Protein AF-A0A535H186-F1 (afdb_monomer)

Secondary structure (DSSP, 8-state):
-EEEEEESS----EEEEE-SEEEEEEESEEEEEETTEEEEE-TT-EEEE-S-EEEEEEEEE--SSS-EEEEEEEPPHHHHTT-

Mean predicted aligned error: 3.92 Å

Structure (mmCIF, N/CA/C/O backbone):
data_AF-A0A535H186-F1
#
_entry.id   AF-A0A535H186-F1
#
loop_
_atom_site.group_PDB
_atom_site.id
_atom_site.type_symbol
_atom_site.label_atom_id
_atom_site.label_alt_id
_atom_site.label_comp_id
_atom_site.label_asym_id
_atom_site.label_entity_id
_atom_site.label_seq_id
_atom_site.pdbx_PDB_ins_code
_atom_site.Cartn_x
_atom_site.Cartn_y
_atom_site.Cartn_z
_atom_site.occupancy
_atom_site.B_iso_or_equiv
_atom_site.auth_seq_id
_atom_site.auth_comp_id
_atom_site.auth_asym_id
_atom_site.auth_atom_id
_atom_site.pdbx_PDB_model_num
ATOM 1 N N . GLY A 1 1 ? -0.960 -11.046 -10.971 1.00 89.94 1 GLY A N 1
ATOM 2 C CA . GLY A 1 1 ? -2.084 -11.718 -10.289 1.00 89.94 1 GLY A CA 1
ATOM 3 C C . GLY A 1 1 ? -2.939 -10.743 -9.491 1.00 89.94 1 GLY A C 1
ATOM 4 O O . GLY A 1 1 ? -2.597 -9.570 -9.373 1.00 89.94 1 GLY A O 1
ATOM 5 N N . LEU A 1 2 ? -4.065 -11.228 -8.958 1.00 95.31 2 LEU A N 1
ATOM 6 C CA . LEU A 1 2 ? -4.974 -10.480 -8.081 1.00 95.31 2 LEU A CA 1
ATOM 7 C C . LEU A 1 2 ? -4.622 -10.733 -6.610 1.00 95.31 2 LEU A C 1
ATOM 9 O O . LEU A 1 2 ? -4.497 -11.880 -6.192 1.00 95.31 2 LEU A O 1
ATOM 13 N N . HIS A 1 3 ? -4.519 -9.669 -5.819 1.00 96.31 3 HIS A N 1
ATOM 14 C CA . HIS A 1 3 ? -4.180 -9.726 -4.398 1.00 96.31 3 HIS A CA 1
ATOM 15 C C . HIS A 1 3 ? -5.224 -8.994 -3.568 1.00 96.31 3 HIS A C 1
ATOM 17 O O . HIS A 1 3 ? -5.560 -7.848 -3.864 1.00 96.31 3 HIS A O 1
ATOM 23 N N . LEU A 1 4 ? -5.677 -9.624 -2.488 1.00 97.75 4 LEU A N 1
ATOM 24 C CA . LEU A 1 4 ? -6.585 -9.028 -1.510 1.00 97.75 4 LEU A CA 1
ATOM 25 C C . LEU A 1 4 ? -5.869 -8.879 -0.168 1.00 97.75 4 LEU A C 1
ATOM 27 O O . LEU A 1 4 ? -5.096 -9.747 0.239 1.00 97.75 4 LEU A O 1
ATOM 31 N N . SER A 1 5 ? -6.126 -7.783 0.539 1.00 96.12 5 SER A N 1
ATOM 32 C CA . SER A 1 5 ? -5.531 -7.521 1.848 1.00 96.12 5 SER A CA 1
ATOM 33 C C . SER A 1 5 ? -6.580 -7.056 2.846 1.00 96.12 5 SER A C 1
ATOM 35 O O . SER A 1 5 ? -7.296 -6.089 2.600 1.00 96.12 5 SER A O 1
ATOM 37 N N . ARG A 1 6 ? -6.587 -7.695 4.022 1.00 97.50 6 ARG A N 1
ATOM 38 C CA . ARG A 1 6 ? -7.325 -7.260 5.213 1.00 97.50 6 ARG A CA 1
ATOM 39 C C . ARG A 1 6 ? -6.366 -7.018 6.376 1.00 97.50 6 ARG A C 1
ATOM 41 O O . ARG A 1 6 ? -5.496 -7.853 6.653 1.00 97.50 6 ARG A O 1
ATOM 48 N N . ARG A 1 7 ? -6.522 -5.894 7.077 1.00 96.88 7 ARG A N 1
ATOM 49 C CA . ARG A 1 7 ? -5.788 -5.575 8.315 1.00 96.88 7 ARG A CA 1
ATOM 50 C C . ARG A 1 7 ? -6.730 -4.963 9.345 1.00 96.88 7 ARG A C 1
ATOM 52 O O . ARG A 1 7 ? -7.535 -4.113 8.998 1.00 96.88 7 ARG A O 1
ATOM 59 N N . SER A 1 8 ? -6.604 -5.380 10.601 1.00 98.00 8 SER A N 1
ATOM 60 C CA . SER A 1 8 ? -7.440 -4.895 11.714 1.00 98.00 8 SER A CA 1
ATOM 61 C C . SER A 1 8 ? -6.705 -3.938 12.659 1.00 98.00 8 SER A C 1
ATOM 63 O O . SER A 1 8 ? -7.187 -3.657 13.750 1.00 98.00 8 SER A O 1
ATOM 65 N N . SER A 1 9 ? -5.528 -3.466 12.258 1.00 97.12 9 SER A N 1
ATOM 66 C CA . SER A 1 9 ? -4.743 -2.456 12.965 1.00 97.12 9 SER A CA 1
ATOM 67 C C . SER A 1 9 ? -3.842 -1.716 11.971 1.00 97.12 9 SER A C 1
ATOM 69 O O . SER A 1 9 ? -3.520 -2.282 10.911 1.00 97.12 9 SER A O 1
ATOM 71 N N . PRO A 1 10 ? -3.415 -0.476 12.277 1.00 96.25 10 PRO A N 1
ATOM 72 C CA . PRO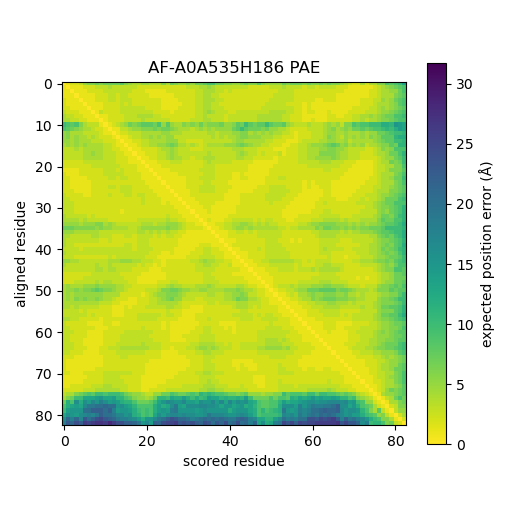 A 1 10 ? -2.409 0.211 11.482 1.00 96.25 10 PRO A CA 1
ATOM 73 C C . PRO A 1 10 ? -1.123 -0.615 11.452 1.00 96.25 10 PRO A C 1
ATOM 75 O O . PRO A 1 10 ? -0.833 -1.391 12.369 1.00 96.25 10 PRO A O 1
ATOM 78 N N . ARG A 1 11 ? -0.338 -0.460 10.388 1.00 91.44 11 ARG A N 1
ATOM 79 C CA . ARG A 1 11 ? 0.919 -1.200 10.225 1.00 91.44 11 ARG A CA 1
ATOM 80 C C . ARG A 1 11 ? 2.098 -0.245 10.289 1.00 91.44 11 ARG A C 1
ATOM 82 O O . ARG A 1 11 ? 1.999 0.876 9.802 1.00 91.44 11 ARG A 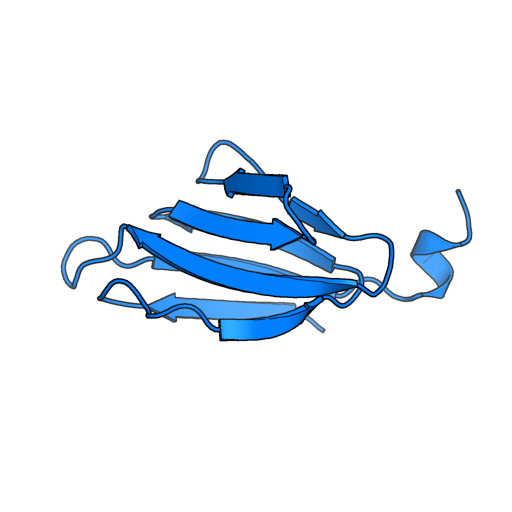O 1
ATOM 89 N N . ALA A 1 12 ? 3.214 -0.705 10.849 1.00 88.31 12 ALA A N 1
ATOM 90 C CA . ALA A 1 12 ? 4.491 -0.014 10.713 1.00 88.31 12 ALA A CA 1
ATOM 91 C C . ALA A 1 12 ? 4.905 0.100 9.226 1.00 88.31 12 ALA A C 1
ATOM 93 O O . ALA A 1 12 ? 4.453 -0.713 8.407 1.00 88.31 12 ALA A O 1
ATOM 94 N N . PRO A 1 13 ? 5.750 1.087 8.872 1.00 92.69 13 PRO A N 1
ATOM 95 C CA . PRO A 1 13 ? 6.277 1.234 7.521 1.00 92.69 13 PRO A CA 1
ATOM 96 C C . PRO A 1 13 ? 6.939 -0.049 7.007 1.00 92.69 13 PRO A C 1
ATOM 98 O O . PRO A 1 13 ? 7.671 -0.725 7.729 1.00 92.69 13 PRO A O 1
ATOM 101 N N . MET A 1 14 ? 6.682 -0.380 5.745 1.00 92.75 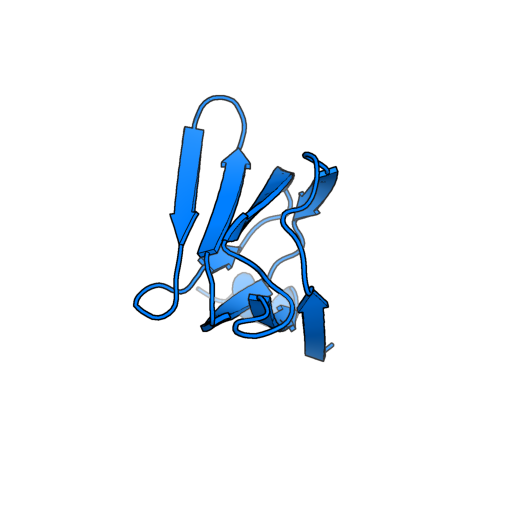14 MET A N 1
ATOM 102 C CA . MET A 1 14 ? 7.292 -1.513 5.055 1.00 92.75 14 MET A CA 1
ATOM 103 C C . MET A 1 14 ? 8.023 -1.074 3.800 1.00 92.75 14 MET A C 1
ATOM 105 O O . MET A 1 14 ? 7.426 -0.416 2.951 1.00 92.75 14 MET A O 1
ATOM 109 N N . TYR A 1 15 ? 9.250 -1.551 3.642 1.00 93.75 15 TYR A N 1
ATOM 110 C CA . TYR A 1 15 ? 10.086 -1.312 2.472 1.00 93.75 15 TYR A CA 1
ATOM 111 C C . TYR A 1 15 ? 9.867 -2.427 1.448 1.00 93.75 15 TYR A C 1
ATOM 113 O O . TYR A 1 15 ? 10.025 -3.608 1.766 1.00 93.75 15 TYR A O 1
ATOM 121 N N . ARG A 1 16 ? 9.445 -2.074 0.231 1.00 91.62 16 ARG A N 1
ATOM 122 C CA . ARG A 1 16 ? 9.268 -3.032 -0.869 1.00 91.62 16 ARG A CA 1
ATOM 123 C C . ARG A 1 16 ? 9.346 -2.334 -2.225 1.00 91.62 16 ARG A C 1
ATOM 125 O O . ARG A 1 16 ? 8.892 -1.198 -2.361 1.00 91.62 16 ARG A O 1
ATOM 132 N N . VAL A 1 17 ? 9.820 -3.053 -3.239 1.00 91.81 17 VAL A N 1
ATOM 133 C CA . VAL A 1 17 ? 9.625 -2.663 -4.641 1.00 91.81 17 VAL A CA 1
ATOM 134 C C . VAL A 1 17 ? 8.135 -2.717 -4.990 1.00 91.81 17 VAL A C 1
ATOM 136 O O . VAL A 1 17 ? 7.414 -3.660 -4.649 1.00 91.81 17 VAL A O 1
ATOM 139 N N . MET A 1 18 ? 7.647 -1.651 -5.607 1.00 89.81 18 MET A N 1
ATOM 140 C CA . MET A 1 18 ? 6.300 -1.549 -6.134 1.00 89.81 18 MET A CA 1
ATOM 141 C C . MET A 1 18 ? 6.263 -2.060 -7.564 1.00 89.81 18 MET A C 1
ATOM 143 O O . MET A 1 18 ? 6.747 -1.375 -8.445 1.00 89.81 18 MET A O 1
ATOM 147 N N . GLU A 1 19 ? 5.658 -3.224 -7.781 1.00 91.38 19 GLU A N 1
ATOM 148 C CA . GLU A 1 19 ? 5.401 -3.752 -9.127 1.00 91.38 19 GLU A CA 1
ATOM 149 C C . GLU A 1 19 ? 4.287 -2.965 -9.843 1.00 91.38 19 GLU A C 1
ATOM 151 O O . GLU A 1 19 ? 3.373 -2.459 -9.163 1.00 91.38 19 GLU A O 1
ATOM 156 N N . PRO A 1 20 ? 4.295 -2.930 -11.192 1.00 93.38 20 PRO A N 1
ATOM 157 C CA . PRO A 1 20 ? 3.210 -2.371 -11.980 1.00 93.38 20 PRO A CA 1
ATOM 158 C C . PRO A 1 20 ? 1.867 -2.982 -11.592 1.00 93.38 20 PRO A C 1
ATOM 160 O O . PRO A 1 20 ? 1.654 -4.196 -11.638 1.00 93.38 20 PRO A O 1
ATOM 163 N N . SER A 1 21 ? 0.961 -2.139 -11.116 1.00 94.62 21 SER A N 1
ATOM 164 C CA . SER A 1 21 ? -0.308 -2.582 -10.553 1.00 94.62 21 SER A CA 1
ATOM 165 C C . SER A 1 21 ? -1.312 -1.443 -10.443 1.00 94.62 21 SER A C 1
ATOM 167 O O . SER A 1 21 ? -0.944 -0.278 -10.299 1.00 94.62 21 SER A O 1
ATOM 169 N N . VAL A 1 22 ? -2.594 -1.800 -10.444 1.00 95.12 22 VAL A N 1
ATOM 170 C CA . VAL A 1 22 ? -3.677 -0.935 -9.968 1.00 95.12 22 VAL A CA 1
ATOM 171 C C . VAL A 1 22 ? -4.062 -1.394 -8.569 1.00 95.12 22 VAL A C 1
ATOM 173 O O . VAL A 1 22 ? -4.315 -2.580 -8.346 1.00 95.12 22 VAL A O 1
ATOM 176 N N . ALA A 1 23 ? -4.105 -0.468 -7.617 1.00 95.62 23 ALA A N 1
ATOM 177 C CA . ALA A 1 23 ? -4.533 -0.730 -6.252 1.00 95.62 23 ALA A CA 1
ATOM 178 C C . ALA A 1 23 ? -5.698 0.177 -5.856 1.00 95.62 23 ALA A C 1
ATOM 180 O O . ALA A 1 23 ? -5.640 1.393 -6.025 1.00 95.62 23 ALA A O 1
ATOM 181 N N . VAL A 1 24 ? -6.727 -0.429 -5.273 1.00 97.19 24 VAL A N 1
ATOM 182 C CA . VAL A 1 24 ? -7.932 0.245 -4.784 1.00 97.19 24 VAL A CA 1
ATOM 183 C C . VAL A 1 24 ? -8.130 -0.114 -3.319 1.00 97.19 24 VAL A C 1
ATOM 185 O O . VAL A 1 24 ? -7.897 -1.255 -2.904 1.00 97.19 24 VAL A O 1
ATOM 188 N N . ILE A 1 25 ? -8.550 0.861 -2.520 1.00 98.00 25 ILE A N 1
ATOM 189 C CA . ILE A 1 25 ? -8.907 0.660 -1.118 1.00 98.00 25 ILE A CA 1
ATOM 190 C C . ILE A 1 25 ? -10.425 0.697 -1.019 1.00 98.00 25 ILE A C 1
ATOM 192 O O . ILE A 1 25 ? -11.046 1.651 -1.450 1.00 98.00 25 ILE A O 1
ATOM 196 N N . ALA A 1 26 ? -11.028 -0.339 -0.451 1.00 97.94 26 ALA A N 1
ATOM 197 C CA . ALA A 1 26 ? -12.458 -0.336 -0.158 1.00 97.94 26 ALA A CA 1
ATOM 198 C C . ALA A 1 26 ? -12.746 0.290 1.217 1.00 97.94 26 ALA A C 1
ATOM 200 O O . ALA A 1 26 ? -13.804 0.873 1.427 1.00 97.94 26 ALA A O 1
ATOM 201 N N . GLN A 1 27 ? -11.808 0.173 2.168 1.00 98.38 27 GLN A N 1
ATOM 202 C CA . GLN A 1 27 ? -11.953 0.714 3.520 1.00 98.38 27 GLN A CA 1
ATOM 203 C C . GLN A 1 27 ? -10.599 1.036 4.163 1.00 98.38 27 GLN A C 1
ATOM 205 O O . GLN A 1 27 ? -9.641 0.278 4.000 1.00 98.38 27 GLN A O 1
ATOM 210 N N . GLY A 1 28 ? -10.550 2.116 4.949 1.00 97.44 28 GLY A N 1
ATOM 211 C CA . GLY A 1 28 ? -9.338 2.621 5.600 1.00 97.44 28 GLY A CA 1
ATOM 212 C C . GLY A 1 28 ? -8.499 3.482 4.659 1.00 97.44 28 GLY A C 1
ATOM 213 O O . GLY A 1 28 ? -8.977 3.918 3.617 1.00 97.44 28 GLY A O 1
ATOM 214 N N . SER A 1 29 ? -7.234 3.707 5.002 1.00 97.31 29 SER A N 1
ATOM 215 C CA . SER A 1 29 ? -6.325 4.523 4.191 1.00 97.31 29 SER A CA 1
ATOM 216 C C . SER A 1 29 ? -4.892 4.005 4.260 1.00 97.31 29 SER A C 1
ATOM 218 O O . SER A 1 29 ? -4.492 3.282 5.185 1.00 97.31 29 SER A O 1
ATOM 220 N N . LYS A 1 30 ? -4.106 4.335 3.237 1.00 96.56 30 LYS A N 1
ATOM 221 C CA . LYS A 1 30 ? -2.710 3.918 3.112 1.00 96.56 30 LYS A CA 1
ATOM 222 C C . LYS A 1 30 ? -1.854 5.056 2.584 1.00 96.56 30 LYS A C 1
ATOM 224 O O . LYS A 1 30 ? -2.255 5.791 1.691 1.00 96.56 30 LYS A O 1
ATOM 229 N N . GLU A 1 31 ? -0.641 5.119 3.103 1.00 96.50 31 GLU A N 1
ATOM 230 C CA . GLU A 1 31 ? 0.427 5.996 2.658 1.00 96.50 31 GLU A CA 1
ATOM 231 C C . GLU A 1 31 ? 1.482 5.199 1.883 1.00 96.50 31 GLU A C 1
ATOM 233 O O . GLU A 1 31 ? 1.802 4.048 2.222 1.00 96.50 31 GLU A O 1
ATOM 238 N N . VAL A 1 32 ? 2.020 5.817 0.836 1.00 95.56 32 VAL A N 1
ATOM 239 C CA . VAL A 1 32 ? 3.160 5.346 0.052 1.00 95.56 32 VAL A CA 1
ATOM 240 C C . VAL A 1 32 ? 4.160 6.484 -0.067 1.00 95.56 32 VAL A C 1
ATOM 242 O O . VAL A 1 32 ? 3.808 7.569 -0.520 1.00 95.56 32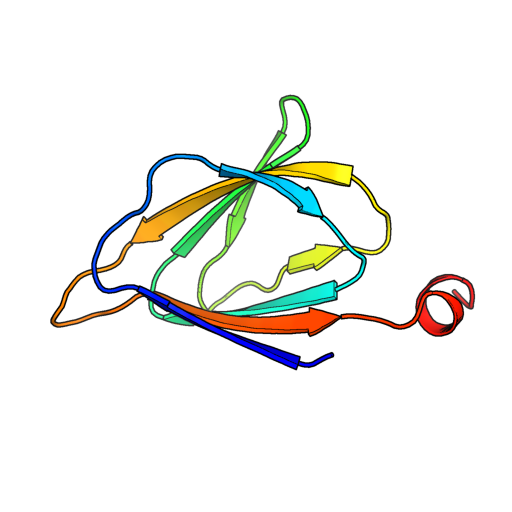 VAL A O 1
ATOM 245 N N . LEU A 1 33 ? 5.405 6.225 0.313 1.00 94.88 33 LEU A N 1
ATOM 246 C CA . LEU A 1 33 ? 6.519 7.126 0.067 1.00 94.88 33 LEU A CA 1
ATOM 247 C C . LEU A 1 33 ? 7.332 6.612 -1.120 1.00 94.88 33 LEU A C 1
ATOM 249 O O . LEU A 1 33 ? 7.683 5.427 -1.163 1.00 94.88 33 LEU A O 1
ATOM 253 N N . LEU A 1 34 ? 7.622 7.514 -2.055 1.00 92.50 34 LEU A N 1
ATOM 254 C CA . LEU A 1 34 ? 8.488 7.314 -3.216 1.00 92.50 34 LEU A CA 1
ATOM 255 C C . LEU A 1 34 ? 9.575 8.391 -3.174 1.00 92.50 34 LEU A C 1
ATOM 257 O O . LEU A 1 34 ? 9.311 9.559 -3.460 1.00 92.50 34 LEU A O 1
ATOM 261 N N . GLY A 1 35 ? 10.782 8.008 -2.752 1.00 89.06 35 GLY A N 1
ATOM 262 C CA . GLY A 1 35 ? 11.814 8.980 -2.387 1.00 89.06 35 GLY A CA 1
ATOM 263 C C . GLY A 1 35 ? 11.310 9.895 -1.268 1.00 89.06 35 GLY A C 1
ATOM 264 O O . GLY A 1 35 ? 10.914 9.416 -0.207 1.00 89.06 35 GLY A O 1
ATOM 265 N N . GLU A 1 36 ? 11.277 11.199 -1.532 1.00 90.75 36 GLU A N 1
ATOM 266 C CA . GLU A 1 36 ? 10.787 12.220 -0.594 1.00 90.75 36 GLU A CA 1
ATOM 267 C C . GLU A 1 36 ? 9.290 12.531 -0.760 1.00 90.75 36 GLU A C 1
ATOM 269 O O . GLU A 1 36 ? 8.696 13.235 0.055 1.00 90.75 36 GLU A O 1
ATOM 274 N N . SER A 1 37 ? 8.654 11.998 -1.808 1.00 92.81 37 SER A N 1
ATOM 275 C CA . SER A 1 37 ? 7.244 12.258 -2.100 1.00 92.81 37 SER A CA 1
ATOM 276 C C . SER A 1 37 ? 6.331 11.315 -1.327 1.00 92.81 37 SER A C 1
ATOM 278 O O . SER A 1 37 ? 6.554 10.104 -1.290 1.00 92.81 37 SER A O 1
ATOM 280 N N . ARG A 1 38 ? 5.266 11.871 -0.744 1.00 93.69 38 ARG A N 1
ATOM 281 C CA . ARG A 1 38 ? 4.297 11.152 0.087 1.00 93.69 38 ARG A CA 1
ATOM 282 C C . ARG A 1 38 ? 2.918 11.173 -0.555 1.00 93.69 38 ARG A C 1
ATOM 284 O O . ARG A 1 38 ? 2.339 12.236 -0.751 1.00 93.69 38 ARG A O 1
ATOM 291 N N . TYR A 1 39 ? 2.379 9.990 -0.812 1.00 93.50 39 TYR A N 1
ATOM 292 C CA . TYR A 1 39 ? 1.071 9.793 -1.425 1.00 93.50 39 TYR A CA 1
ATOM 293 C C . TYR A 1 39 ? 0.161 9.049 -0.457 1.00 93.50 39 TYR A C 1
ATOM 295 O O . TYR A 1 39 ? 0.452 7.916 -0.072 1.00 93.50 39 TYR A O 1
ATOM 303 N N . GLN A 1 40 ? -0.953 9.664 -0.078 1.00 94.94 40 GLN A N 1
ATOM 304 C CA . GLN A 1 40 ? -2.012 9.003 0.676 1.00 94.94 40 GLN A CA 1
ATOM 305 C C . GLN A 1 40 ? -3.189 8.721 -0.253 1.00 94.94 40 GLN A C 1
ATOM 307 O O . GLN A 1 40 ? -3.561 9.568 -1.057 1.00 94.94 40 GLN A O 1
ATOM 312 N N . TYR A 1 41 ? -3.769 7.531 -0.134 1.00 94.75 41 TYR A N 1
ATOM 313 C CA . TYR A 1 41 ? -4.991 7.166 -0.838 1.00 94.75 41 TYR A CA 1
ATOM 314 C C . TYR A 1 41 ? -5.934 6.388 0.081 1.00 94.75 41 TYR A C 1
ATOM 316 O O . TYR A 1 41 ? -5.518 5.739 1.051 1.00 94.75 41 TYR A O 1
ATOM 324 N N . ASP A 1 42 ? -7.219 6.510 -0.220 1.00 96.00 42 ASP A N 1
ATOM 325 C CA . ASP A 1 42 ? -8.375 6.044 0.545 1.00 96.00 42 ASP A CA 1
ATOM 326 C C . ASP A 1 42 ? -9.462 5.567 -0.449 1.00 96.00 42 ASP A C 1
ATOM 328 O O . ASP A 1 42 ? -9.164 5.462 -1.639 1.00 96.00 42 ASP A O 1
ATOM 332 N N . PRO A 1 43 ? -10.706 5.259 -0.039 1.00 97.50 43 PRO A N 1
ATOM 333 C CA . PRO A 1 43 ? -11.725 4.769 -0.969 1.00 97.50 43 PRO A CA 1
ATOM 334 C C . PRO A 1 43 ? -12.110 5.711 -2.111 1.00 97.50 43 PRO A C 1
ATOM 336 O O . PRO A 1 43 ? -12.727 5.262 -3.074 1.00 97.50 43 PRO A O 1
ATOM 339 N N . SER A 1 44 ? -11.738 6.988 -2.036 1.00 96.19 44 SER A N 1
ATOM 340 C CA . SER A 1 44 ? -11.996 7.969 -3.095 1.00 96.19 44 SER A CA 1
ATOM 341 C C . SER A 1 44 ? -10.872 8.015 -4.136 1.00 96.19 44 SER A C 1
ATOM 343 O O . SER A 1 44 ? -10.991 8.715 -5.138 1.00 96.19 44 SER A O 1
ATOM 345 N N . HIS A 1 45 ? -9.777 7.283 -3.911 1.00 95.06 45 HIS A N 1
ATOM 346 C CA . HIS A 1 45 ? -8.560 7.359 -4.708 1.00 95.06 45 HIS A CA 1
ATOM 347 C C . HIS A 1 45 ? -8.014 5.960 -5.022 1.00 95.06 45 HIS A C 1
ATOM 349 O O . HIS A 1 45 ? -7.985 5.060 -4.182 1.00 95.06 45 HIS A O 1
ATOM 355 N N . TYR A 1 46 ? -7.502 5.776 -6.234 1.00 93.75 46 TYR A N 1
ATOM 356 C CA . TYR A 1 46 ? -6.744 4.581 -6.601 1.00 93.75 46 TYR A CA 1
ATOM 357 C C . TYR A 1 46 ? -5.274 4.935 -6.816 1.00 93.75 46 TYR A C 1
ATOM 359 O O . TYR A 1 46 ? -4.921 6.081 -7.087 1.00 93.75 46 TYR A O 1
ATOM 367 N N . LEU A 1 47 ? -4.410 3.931 -6.707 1.00 94.12 47 LEU A N 1
ATOM 368 C CA . LEU A 1 47 ? -2.997 4.047 -7.041 1.00 94.12 47 LEU A CA 1
ATOM 369 C C . LEU A 1 47 ? -2.725 3.240 -8.307 1.00 94.12 47 LEU A C 1
ATOM 371 O O . LEU A 1 47 ? -2.981 2.036 -8.338 1.00 94.12 47 LEU A O 1
ATOM 375 N N . LEU A 1 48 ? -2.179 3.901 -9.325 1.00 93.44 48 LEU A N 1
ATOM 376 C CA . LEU A 1 48 ? -1.640 3.270 -10.524 1.00 93.44 48 LEU A CA 1
ATOM 377 C C . LEU A 1 48 ? -0.113 3.342 -10.471 1.00 93.44 48 LEU A C 1
ATOM 379 O O . LEU A 1 48 ? 0.461 4.427 -10.433 1.00 93.44 48 LEU A O 1
ATOM 383 N N . ALA A 1 49 ? 0.536 2.183 -10.473 1.00 91.44 49 ALA A N 1
ATOM 384 C CA . ALA A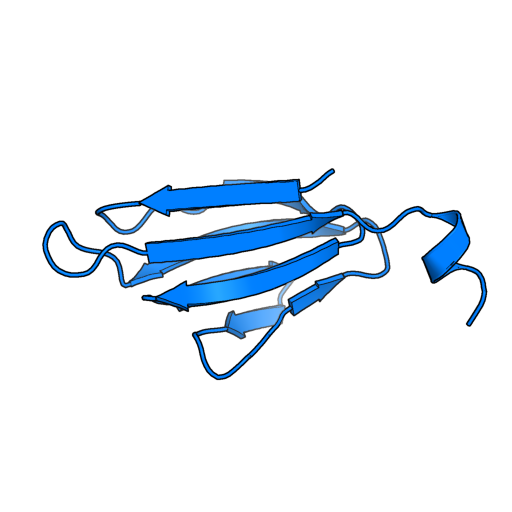 1 49 ? 1.972 2.060 -10.666 1.00 91.44 49 ALA A CA 1
ATOM 385 C C . ALA A 1 49 ? 2.231 1.493 -12.063 1.00 91.44 49 ALA A C 1
ATOM 387 O O . ALA A 1 49 ? 1.740 0.412 -12.384 1.00 91.44 49 ALA A O 1
ATOM 388 N N . THR A 1 50 ? 2.993 2.214 -12.883 1.00 88.06 50 THR A N 1
ATOM 389 C CA . THR A 1 50 ? 3.375 1.796 -14.244 1.00 88.06 50 THR A CA 1
ATOM 390 C C . THR A 1 50 ? 4.823 1.318 -14.330 1.00 88.06 50 THR A C 1
ATOM 392 O O . THR A 1 50 ? 5.187 0.601 -15.253 1.00 88.06 50 THR A O 1
ATOM 395 N N . ILE A 1 51 ? 5.652 1.664 -13.348 1.00 87.00 51 ILE A N 1
ATOM 396 C CA . ILE A 1 51 ? 7.063 1.281 -13.302 1.00 87.00 51 ILE A CA 1
ATOM 397 C C . ILE A 1 51 ? 7.422 0.691 -11.944 1.00 87.00 51 ILE A C 1
ATOM 399 O O . ILE A 1 51 ? 6.763 0.959 -10.935 1.00 87.00 51 ILE A O 1
ATOM 403 N N . GLU A 1 52 ? 8.486 -0.106 -11.931 1.00 88.94 52 GLU A N 1
ATOM 404 C CA . GLU A 1 52 ? 9.041 -0.664 -10.706 1.00 88.94 52 GLU A CA 1
ATOM 405 C C . GLU A 1 52 ? 9.823 0.394 -9.930 1.00 88.94 52 GLU A C 1
ATOM 407 O O . GLU A 1 52 ? 10.799 0.949 -10.428 1.00 88.94 52 GLU A O 1
ATOM 412 N N . LEU A 1 53 ? 9.396 0.677 -8.696 1.00 90.38 53 LEU A N 1
ATOM 413 C CA . LEU A 1 53 ? 10.037 1.685 -7.845 1.00 90.38 53 LEU A CA 1
ATOM 414 C C . LEU A 1 53 ? 10.189 1.207 -6.398 1.00 90.38 53 LEU A C 1
ATOM 416 O O . LEU A 1 53 ? 9.254 0.611 -5.848 1.00 90.38 53 LEU A O 1
ATOM 420 N N . PRO A 1 54 ? 11.314 1.506 -5.723 1.00 94.12 54 PRO A N 1
ATOM 421 C CA . PRO A 1 54 ? 11.416 1.359 -4.278 1.00 94.12 54 PRO A CA 1
ATOM 422 C C . PRO A 1 54 ? 10.341 2.201 -3.586 1.00 94.12 54 PRO A C 1
ATOM 424 O O . PRO A 1 54 ? 10.180 3.385 -3.873 1.00 94.12 54 PRO A O 1
ATOM 427 N N . SER A 1 55 ? 9.597 1.590 -2.667 1.00 94.44 55 SER A N 1
ATOM 428 C CA . SER A 1 55 ? 8.526 2.271 -1.944 1.00 94.44 55 SER A CA 1
ATOM 429 C C . SER A 1 55 ? 8.526 1.920 -0.464 1.00 94.44 55 SER A C 1
ATOM 431 O O . SER A 1 55 ? 8.823 0.784 -0.076 1.00 94.44 55 SER A O 1
ATOM 433 N N . VAL A 1 56 ? 8.123 2.884 0.360 1.00 96.19 56 VAL A N 1
ATOM 434 C CA . VAL A 1 56 ? 7.754 2.644 1.758 1.00 96.19 56 VAL A CA 1
ATOM 435 C C . VAL A 1 56 ? 6.243 2.720 1.870 1.00 96.19 56 VAL A C 1
ATOM 437 O O . VAL A 1 56 ? 5.629 3.641 1.350 1.00 96.19 56 VAL A O 1
ATOM 440 N N . ARG A 1 57 ? 5.611 1.741 2.512 1.00 94.50 57 ARG A N 1
ATOM 441 C CA . ARG A 1 57 ? 4.147 1.631 2.571 1.00 94.50 57 ARG A CA 1
ATOM 442 C C . ARG A 1 57 ? 3.669 1.518 4.002 1.00 94.50 57 ARG A C 1
ATOM 444 O O . ARG A 1 57 ? 4.202 0.706 4.758 1.00 94.50 57 ARG A O 1
ATOM 451 N N . ARG A 1 58 ? 2.606 2.240 4.346 1.00 95.50 58 ARG A N 1
ATOM 452 C CA . ARG A 1 58 ? 2.024 2.227 5.690 1.00 95.50 58 ARG A CA 1
ATOM 453 C C . ARG A 1 58 ? 0.500 2.253 5.628 1.00 95.50 58 ARG A C 1
ATOM 455 O O . ARG A 1 58 ? -0.069 3.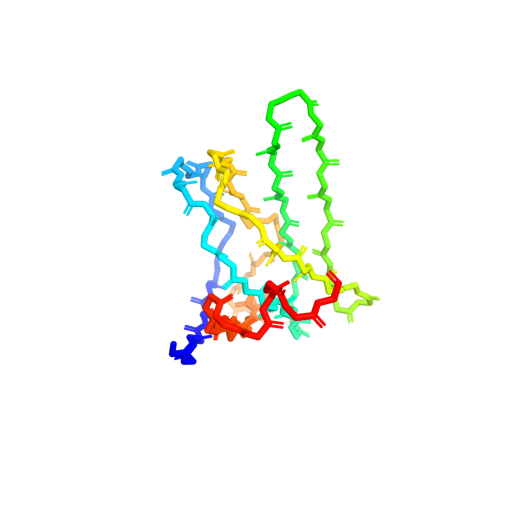123 4.987 1.00 95.50 58 ARG A O 1
ATOM 462 N N . VAL A 1 59 ? -0.168 1.312 6.294 1.00 96.94 59 VAL A N 1
ATOM 463 C CA . VAL A 1 59 ? -1.623 1.415 6.526 1.00 96.94 59 VAL A CA 1
ATOM 464 C C . VAL A 1 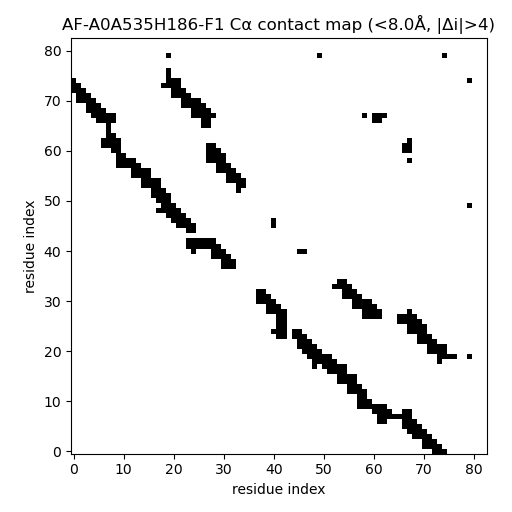59 ? -1.831 2.393 7.676 1.00 96.94 59 VAL A C 1
ATOM 466 O O . VAL A 1 59 ? -1.268 2.167 8.751 1.00 96.94 59 VAL A O 1
ATOM 469 N N . LEU A 1 60 ? -2.596 3.457 7.436 1.00 96.69 60 LEU A N 1
ATOM 470 C CA . LEU A 1 60 ? -2.830 4.529 8.404 1.00 96.69 60 LEU A CA 1
ATOM 471 C C . LEU A 1 60 ? -4.077 4.248 9.247 1.00 96.69 60 LEU A C 1
ATOM 473 O O . LEU A 1 60 ? -4.002 4.266 10.472 1.00 96.69 60 LEU A O 1
ATOM 477 N N . GLU A 1 61 ? -5.193 3.911 8.598 1.00 97.25 61 GLU A N 1
ATOM 478 C CA . GLU A 1 61 ? -6.484 3.689 9.257 1.00 97.25 61 GLU A CA 1
ATOM 479 C C . GLU A 1 61 ? -6.927 2.229 9.162 1.00 97.25 61 GLU A C 1
ATOM 481 O O . GLU A 1 61 ? -7.209 1.719 8.075 1.00 97.25 61 GLU A O 1
ATOM 486 N N . ALA A 1 62 ? -7.004 1.561 10.314 1.00 97.75 62 ALA A N 1
ATOM 487 C CA . ALA A 1 62 ? -7.584 0.230 10.462 1.00 97.75 62 ALA A CA 1
ATOM 488 C C . ALA A 1 62 ? -7.896 -0.067 11.936 1.00 97.75 62 ALA A C 1
ATOM 490 O O . ALA A 1 62 ? -7.056 0.171 12.802 1.00 97.75 62 ALA A O 1
ATOM 491 N N . SER A 1 63 ? -9.050 -0.671 12.211 1.00 98.19 63 SER A N 1
ATOM 492 C CA . SER A 1 63 ? -9.388 -1.265 13.512 1.00 98.19 63 SER A CA 1
ATOM 493 C C . SER A 1 63 ? -10.047 -2.639 13.336 1.00 98.19 63 SER A C 1
ATOM 495 O O . SER A 1 63 ? -10.205 -3.130 12.212 1.00 98.19 63 SER A O 1
ATOM 497 N N . LYS A 1 64 ? -10.424 -3.304 14.435 1.00 97.44 64 LYS A N 1
ATOM 498 C CA . LYS A 1 64 ? -11.170 -4.570 14.362 1.00 97.44 64 LYS A CA 1
ATOM 499 C C . LYS A 1 64 ? -12.576 -4.357 13.794 1.00 97.44 64 LYS A C 1
ATOM 501 O O . LYS A 1 64 ? -13.014 -5.164 12.977 1.00 97.44 64 LYS A O 1
ATOM 506 N N . GLU A 1 65 ? -13.217 -3.260 14.178 1.00 98.19 65 GLU A N 1
ATOM 507 C CA . GLU A 1 65 ? -14.569 -2.845 13.792 1.00 98.19 65 GLU A CA 1
ATOM 508 C C . GLU A 1 65 ? -14.588 -2.286 12.366 1.00 98.19 65 GLU A C 1
ATOM 510 O O . GLU A 1 65 ? -15.512 -2.552 11.603 1.00 98.19 65 GLU A O 1
ATOM 515 N N . ARG A 1 66 ? -13.531 -1.559 11.979 1.00 97.69 66 ARG A N 1
ATOM 516 C CA . ARG A 1 66 ? -13.372 -0.971 10.646 1.00 97.69 66 ARG A CA 1
ATOM 517 C C . ARG A 1 66 ? -11.999 -1.335 10.057 1.00 97.69 66 ARG A C 1
ATOM 519 O O . ARG A 1 66 ? -11.073 -0.521 10.091 1.00 97.69 66 ARG A O 1
ATOM 526 N N . PRO A 1 67 ? -11.815 -2.570 9.550 1.00 98.00 67 PRO A N 1
ATOM 527 C CA . PRO A 1 67 ? -10.527 -3.018 9.023 1.00 98.00 67 PRO A CA 1
ATOM 528 C C . PRO A 1 67 ? -10.134 -2.298 7.731 1.00 98.00 67 PRO A C 1
ATOM 530 O O . PRO A 1 67 ? -10.986 -1.970 6.912 1.00 98.00 67 PRO A O 1
ATOM 533 N N . TYR A 1 68 ? -8.836 -2.153 7.488 1.00 98.25 68 TYR A N 1
ATOM 534 C CA . TYR A 1 68 ? -8.336 -1.802 6.164 1.00 98.25 68 TYR A CA 1
ATOM 535 C C . TYR A 1 68 ? -8.600 -2.950 5.190 1.00 98.25 68 TYR A C 1
ATOM 537 O O . TYR A 1 68 ? -8.213 -4.092 5.469 1.00 98.25 68 TYR A O 1
ATOM 545 N N . LEU A 1 69 ? -9.225 -2.638 4.056 1.00 98.25 69 LEU A N 1
ATOM 546 C CA . LEU A 1 69 ? -9.561 -3.575 2.986 1.00 98.25 69 LEU A CA 1
ATOM 547 C C . LEU A 1 69 ? -9.067 -3.019 1.657 1.00 98.25 69 LEU A C 1
ATOM 549 O O . LEU A 1 69 ? -9.431 -1.907 1.276 1.00 98.25 69 LEU A O 1
ATOM 553 N N . SER A 1 70 ? -8.259 -3.791 0.938 1.00 97.81 70 SER A N 1
ATOM 554 C CA . SER A 1 70 ? -7.783 -3.386 -0.381 1.00 97.81 70 SER A CA 1
ATOM 555 C C . SER A 1 70 ? -7.621 -4.537 -1.352 1.00 97.81 70 SER A C 1
ATOM 557 O O . SER A 1 70 ? -7.472 -5.703 -0.973 1.00 97.81 70 SER A O 1
ATOM 559 N N . LEU A 1 71 ? -7.629 -4.152 -2.621 1.00 97.19 71 LEU A N 1
ATOM 560 C CA . LEU A 1 71 ? -7.396 -4.989 -3.777 1.00 97.19 71 LEU A CA 1
ATOM 561 C C . LEU A 1 71 ? -6.212 -4.415 -4.552 1.00 97.19 71 LEU A C 1
ATOM 563 O O . LEU A 1 71 ? -6.099 -3.202 -4.722 1.00 97.19 71 LEU A O 1
ATOM 567 N N . ARG A 1 72 ? -5.334 -5.287 -5.039 1.00 9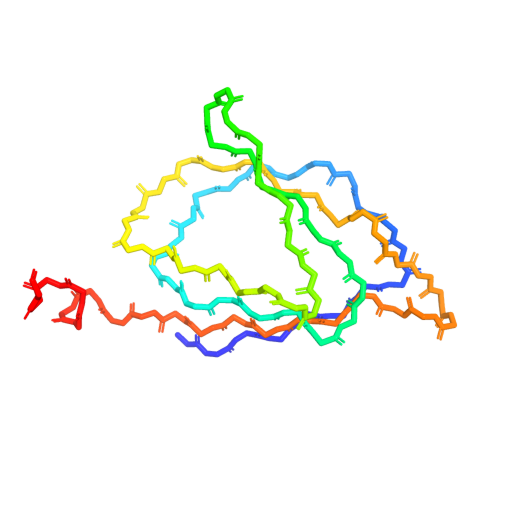6.19 72 ARG A N 1
ATOM 568 C CA . ARG A 1 72 ? -4.258 -4.938 -5.966 1.00 96.19 72 ARG A CA 1
ATOM 569 C C . ARG A 1 72 ? -4.252 -5.924 -7.123 1.00 96.19 72 ARG A C 1
ATOM 571 O O . ARG A 1 72 ? -4.099 -7.122 -6.900 1.00 96.19 72 ARG A O 1
ATOM 578 N N . LEU A 1 73 ? -4.364 -5.414 -8.339 1.00 96.19 73 LEU A N 1
ATOM 579 C CA . LEU A 1 73 ? -4.219 -6.174 -9.571 1.00 96.19 73 LEU A CA 1
ATOM 580 C C . LEU A 1 73 ? -2.865 -5.837 -10.193 1.00 96.19 73 LEU A C 1
ATOM 582 O O . LEU A 1 73 ? -2.619 -4.684 -10.534 1.00 96.19 73 LEU A O 1
ATOM 586 N N . GLU A 1 74 ? -1.980 -6.820 -10.309 1.00 94.25 74 GLU A N 1
ATOM 587 C CA . GLU A 1 74 ? -0.724 -6.640 -11.046 1.00 94.25 74 GLU A CA 1
ATOM 588 C C . GLU A 1 74 ? -1.005 -6.549 -12.542 1.00 94.25 74 GLU A C 1
ATOM 590 O O . GLU A 1 74 ? -1.785 -7.337 -13.086 1.00 94.25 74 GLU A O 1
ATOM 595 N N . LEU A 1 75 ? -0.351 -5.591 -13.186 1.00 91.75 75 LEU A N 1
ATOM 596 C CA . LEU A 1 75 ? -0.434 -5.377 -14.619 1.00 91.75 75 LEU A CA 1
ATOM 597 C C . LEU A 1 75 ? 0.668 -6.178 -15.307 1.00 91.75 75 LEU A C 1
ATOM 599 O O . LEU A 1 75 ? 1.803 -6.228 -14.834 1.00 91.75 75 LEU A O 1
ATOM 603 N N . ALA A 1 76 ? 0.334 -6.798 -16.437 1.00 83.75 76 ALA A N 1
ATOM 604 C CA . ALA A 1 76 ? 1.347 -7.409 -17.282 1.00 83.75 76 ALA A CA 1
ATOM 605 C C . ALA A 1 76 ? 2.269 -6.308 -17.843 1.00 83.75 76 ALA A C 1
ATOM 607 O O . ALA A 1 76 ? 1.753 -5.287 -18.305 1.00 83.75 76 ALA A O 1
ATOM 608 N N . PRO A 1 77 ? 3.600 -6.505 -17.876 1.00 70.44 77 PRO A N 1
ATOM 609 C CA . PRO A 1 77 ? 4.529 -5.520 -18.438 1.00 70.44 77 PRO A CA 1
ATOM 610 C C . PRO A 1 77 ? 4.170 -5.097 -19.871 1.00 70.44 77 PRO A C 1
ATOM 612 O O . PRO A 1 77 ? 4.309 -3.935 -20.239 1.00 70.44 77 PRO A O 1
ATOM 615 N N . THR A 1 78 ? 3.628 -6.028 -20.661 1.00 69.75 78 THR A N 1
ATOM 616 C CA . THR A 1 78 ? 3.190 -5.802 -22.045 1.00 69.75 78 THR A CA 1
ATOM 617 C C . THR A 1 78 ? 2.012 -4.837 -22.176 1.00 69.75 78 THR A C 1
ATOM 619 O O . THR A 1 78 ? 1.894 -4.185 -23.205 1.00 69.75 78 THR A O 1
ATOM 622 N N . LEU A 1 79 ? 1.161 -4.720 -21.152 1.00 67.62 79 LEU A N 1
ATOM 623 C CA . LEU A 1 79 ? 0.029 -3.788 -21.134 1.00 67.62 79 LEU A CA 1
ATOM 624 C C . LEU A 1 79 ? 0.473 -2.351 -20.830 1.00 67.62 79 LEU A C 1
ATOM 626 O O . LEU A 1 79 ? -0.193 -1.399 -21.216 1.00 67.62 79 LEU A O 1
ATOM 630 N N . VAL A 1 80 ? 1.584 -2.192 -20.106 1.00 62.38 80 VAL A N 1
ATOM 631 C CA . VAL A 1 80 ? 2.077 -0.875 -19.687 1.00 62.38 80 VAL A CA 1
ATOM 632 C C . VAL A 1 80 ? 2.974 -0.238 -20.751 1.00 62.38 80 VAL A C 1
ATOM 634 O O . VAL A 1 80 ? 2.980 0.978 -20.881 1.00 62.38 80 VAL A O 1
ATOM 637 N N . GLY A 1 81 ? 3.691 -1.042 -21.544 1.00 60.28 81 GLY A N 1
ATOM 638 C CA . GLY A 1 81 ? 4.557 -0.556 -22.627 1.00 60.28 81 GLY A CA 1
ATOM 639 C C . GLY A 1 81 ? 3.848 -0.210 -23.943 1.00 60.28 81 GLY A C 1
ATOM 640 O O . GLY A 1 81 ? 4.519 0.159 -24.900 1.00 60.28 81 GLY A O 1
ATOM 641 N N . SER A 1 82 ? 2.523 -0.370 -24.027 1.00 57.62 82 SER A N 1
ATOM 642 C CA . SER A 1 82 ? 1.729 -0.110 -25.238 1.00 57.62 82 SER A CA 1
ATOM 643 C C . SER A 1 82 ? 1.062 1.272 -25.269 1.00 57.62 82 SER A C 1
ATOM 645 O O . SER A 1 82 ? 0.180 1.489 -26.099 1.00 57.62 82 SER A O 1
ATOM 647 N N . VAL A 1 83 ? 1.432 2.171 -24.350 1.00 51.59 83 VAL A N 1
ATOM 648 C CA . VAL A 1 83 ? 0.914 3.547 -24.243 1.00 51.59 83 VAL A CA 1
ATOM 649 C C . VAL A 1 83 ? 2.050 4.542 -24.415 1.00 51.59 83 VAL A C 1
ATOM 651 O O . VAL A 1 83 ? 3.123 4.294 -23.823 1.00 51.59 83 VAL A O 1
#

Radius of gyration: 12.87 Å; Cα contacts (8 Å, |Δi|>4): 208; chains: 1; bounding box: 26×24×40 Å

Nearest PDB structures (foldseek):
  3d82-assembly1_E  TM=6.528E-01  e=5.821E-03  Shewanella frigidimarina NCIMB 400
  6o2d-assembly1_B  TM=6.615E-01  e=3.857E-02  Schizosaccharo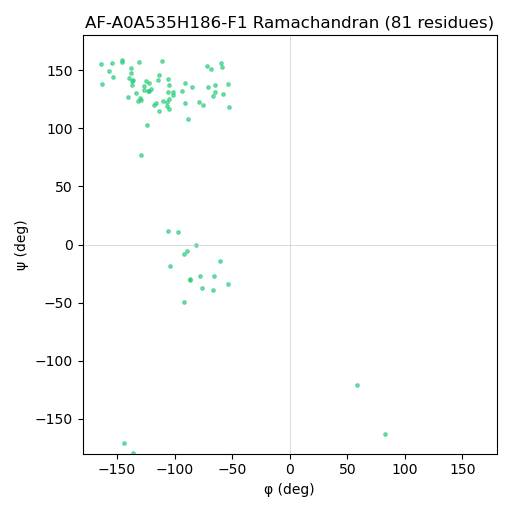myces pombe
  6o2d-assembly1_A  TM=6.126E-01  e=3.108E-02  Schizosaccharomyces pombe
  7x85-assembly2_C  TM=5.676E-01  e=8.675E-02  Gallus gallus
  6a55-assembly1_B  TM=5.490E-01  e=1.020E-01  Candidatus Pelagibacter ubique HTCC1062

Sequence (83 aa):
GLHLSRRSSPRAPMYRVMEPSVAVIAQGSKEVLLGESRYQYDPSHYLLATIELPSVRRVLEASKERPYLSLRLELAPTLVGSV

Foldseek 3Di:
DKDKDKAADKDDKDKDKDAFKKKAKPFAKKWKDFPNDIDIDGNVDIDGDLDTGIIIMIGDDHHNVTITIMMIDGDDNVVSVPD

Solvent-accessible surface area (backbone atoms only — not comparable to full-atom values): 4481 Å² total; per-residue (Å²): 98,82,45,78,47,80,37,50,49,54,45,73,78,41,82,45,73,38,63,30,23,46,34,44,31,78,31,41,32,35,39,38,30,49,86,93,46,78,46,75,41,27,62,91,39,72,47,78,38,79,55,78,41,69,30,38,38,27,41,68,40,27,30,81,92,53,37,22,30,35,42,36,38,48,54,59,72,74,72,57,72,73,110

pLDDT: mean 91.97, std 9.52, range [51.59, 98.38]